Protein AF-Q3KZ58-F1 (afdb_monomer_lite)

Organism: Schistosoma japonicum (NCBI:txid6182)

InterPro domains:
  IPR011709 DEAD-box helicase, OB fold [PF07717] (1-100)

Secondary structure (DSSP, 8-state):
-GGGTTTSEEEE-TTSSSEEETTT--EEEEPTTSHHHHH-SS--SEEE--EEEEEE---TT-SS--S---TT-TTSSEEEEEES-EE--HHHHHHH-HHHHHHHHHHHHHHHHHHT--

Structure (mmCIF, N/CA/C/O backbone):
data_AF-Q3KZ58-F1
#
_entry.id   AF-Q3KZ58-F1
#
loop_
_atom_site.group_PDB
_atom_site.id
_atom_site.type_symbol
_atom_site.label_atom_id
_atom_site.label_alt_id
_atom_site.label_comp_id
_atom_site.label_asym_id
_atom_site.label_entity_id
_atom_site.label_seq_id
_atom_site.pdbx_PDB_ins_code
_atom_site.Cartn_x
_atom_site.Cartn_y
_atom_site.Cartn_z
_atom_site.occupancy
_atom_site.B_iso_or_equiv
_atom_site.auth_seq_id
_atom_site.auth_comp_id
_atom_site.auth_asym_id
_atom_site.auth_atom_id
_atom_site.pdbx_PDB_model_num
ATOM 1 N N . LEU A 1 1 ? 6.955 -19.909 7.947 1.00 53.25 1 LEU A N 1
ATOM 2 C CA . LEU A 1 1 ? 7.107 -18.870 6.897 1.00 53.25 1 LEU A CA 1
ATOM 3 C C . LEU A 1 1 ? 6.949 -17.446 7.443 1.00 53.25 1 LEU A C 1
ATOM 5 O O . LEU A 1 1 ? 7.701 -16.575 7.040 1.00 53.25 1 LEU A O 1
ATOM 9 N N . VAL A 1 2 ? 6.055 -17.207 8.407 1.00 53.69 2 VAL A N 1
ATOM 10 C CA . VAL A 1 2 ? 5.634 -15.852 8.811 1.00 53.69 2 VAL A CA 1
ATOM 11 C C . VAL A 1 2 ? 6.671 -15.036 9.623 1.00 53.69 2 VAL A C 1
ATOM 13 O O . VAL A 1 2 ? 6.775 -13.826 9.449 1.00 53.69 2 VAL A O 1
ATOM 16 N N . ARG A 1 3 ? 7.538 -15.677 10.421 1.00 57.16 3 ARG A N 1
ATOM 17 C CA . ARG A 1 3 ? 8.531 -14.983 11.279 1.00 57.16 3 ARG A CA 1
ATOM 18 C C . ARG A 1 3 ? 9.648 -14.211 10.553 1.00 57.16 3 ARG A C 1
ATOM 20 O O . ARG A 1 3 ? 10.424 -13.542 11.218 1.00 57.16 3 ARG A O 1
ATOM 27 N N . GLY A 1 4 ? 9.775 -14.339 9.230 1.00 68.00 4 GLY A N 1
ATOM 28 C CA . GLY A 1 4 ? 10.817 -13.659 8.443 1.00 68.00 4 GLY A CA 1
ATOM 29 C C . GLY A 1 4 ? 10.313 -12.501 7.583 1.00 68.00 4 GLY A C 1
ATOM 30 O O . GLY A 1 4 ? 11.121 -11.733 7.086 1.00 68.00 4 GLY A O 1
ATOM 31 N N . PHE A 1 5 ? 8.997 -12.366 7.405 1.00 74.06 5 PHE A N 1
ATOM 32 C CA . PHE A 1 5 ? 8.409 -11.368 6.506 1.00 74.06 5 PHE A CA 1
ATOM 33 C C . PHE A 1 5 ? 7.644 -10.279 7.247 1.00 74.06 5 PHE A C 1
ATOM 35 O O . PHE A 1 5 ? 7.153 -9.362 6.605 1.00 74.06 5 PHE A O 1
ATOM 42 N N . PHE A 1 6 ? 7.572 -10.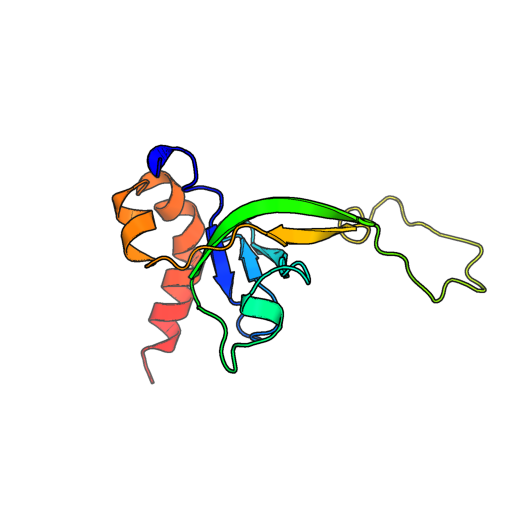327 8.582 1.00 77.12 6 PHE A N 1
ATOM 43 C CA . PHE A 1 6 ? 6.803 -9.352 9.354 1.00 77.12 6 PHE A CA 1
ATOM 44 C C . PHE A 1 6 ? 7.224 -7.915 9.056 1.00 77.12 6 PHE A C 1
ATOM 46 O O . PHE A 1 6 ? 6.372 -7.062 9.133 1.00 77.12 6 PHE A O 1
ATOM 53 N N . HIS A 1 7 ? 8.469 -7.627 8.665 1.00 81.69 7 HIS A N 1
ATOM 54 C CA . HIS A 1 7 ? 8.919 -6.275 8.304 1.00 81.69 7 HIS A CA 1
ATOM 55 C C . HIS A 1 7 ? 8.482 -5.805 6.901 1.00 81.69 7 HIS A C 1
ATOM 57 O O . HIS A 1 7 ? 8.645 -4.635 6.566 1.00 81.69 7 HIS A O 1
ATOM 63 N N . GLN A 1 8 ? 7.960 -6.704 6.063 1.00 89.62 8 GLN A N 1
ATOM 64 C CA . GLN A 1 8 ? 7.540 -6.445 4.680 1.00 89.62 8 GLN A CA 1
ATOM 65 C C . GLN A 1 8 ? 6.026 -6.244 4.605 1.00 89.62 8 GLN A C 1
ATOM 67 O O . GLN A 1 8 ? 5.334 -6.853 3.789 1.00 89.62 8 GLN A O 1
ATOM 72 N N . ALA A 1 9 ? 5.505 -5.410 5.500 1.00 90.12 9 ALA A N 1
ATOM 73 C CA . ALA A 1 9 ? 4.095 -5.068 5.539 1.00 90.12 9 ALA A CA 1
ATOM 74 C C . ALA A 1 9 ? 3.878 -3.613 5.121 1.00 90.12 9 ALA A C 1
ATOM 76 O O . ALA A 1 9 ? 4.680 -2.716 5.412 1.00 90.12 9 ALA A O 1
ATOM 77 N N . ALA A 1 10 ? 2.767 -3.387 4.434 1.00 90.81 10 ALA A N 1
ATOM 78 C CA . ALA A 1 10 ? 2.361 -2.079 3.964 1.00 90.81 10 ALA A CA 1
ATOM 79 C C . ALA A 1 10 ? 0.876 -1.845 4.240 1.00 90.81 10 ALA A C 1
ATOM 81 O O . ALA A 1 10 ? 0.064 -2.774 4.218 1.00 90.81 10 ALA A O 1
ATOM 82 N N . ARG A 1 11 ? 0.533 -0.582 4.482 1.00 89.88 11 ARG A N 1
ATOM 83 C CA . ARG A 1 11 ? -0.836 -0.104 4.636 1.00 89.88 11 ARG A CA 1
ATOM 84 C C . ARG A 1 11 ? -1.269 0.692 3.415 1.00 89.88 11 ARG A C 1
ATOM 86 O O . ARG A 1 11 ? -0.448 1.310 2.741 1.00 89.88 11 ARG A O 1
ATOM 93 N N . LEU A 1 12 ? -2.560 0.695 3.133 1.00 89.62 12 LEU A N 1
ATOM 94 C CA . LEU A 1 12 ? -3.144 1.542 2.107 1.00 89.62 12 LEU A CA 1
ATOM 95 C C . LEU A 1 12 ? -3.088 3.004 2.564 1.00 89.62 12 LEU A C 1
ATOM 97 O O . LEU A 1 12 ? -3.529 3.326 3.668 1.00 89.62 12 LEU A O 1
ATOM 101 N N . ALA A 1 13 ? -2.566 3.890 1.716 1.00 87.25 13 ALA A N 1
ATOM 102 C CA . ALA A 1 13 ? -2.590 5.320 1.991 1.00 87.25 13 ALA A CA 1
ATOM 103 C C . ALA A 1 13 ? -4.035 5.834 2.085 1.00 87.25 13 ALA A C 1
ATOM 105 O O . ALA A 1 13 ? -4.938 5.305 1.439 1.00 87.25 13 ALA A O 1
ATOM 106 N N . SER A 1 14 ? -4.252 6.927 2.821 1.00 80.88 14 SER A N 1
ATOM 107 C CA . SER A 1 14 ? -5.580 7.550 2.970 1.00 80.88 14 SER A CA 1
ATOM 108 C C . SER A 1 14 ? -6.225 7.933 1.625 1.00 80.88 14 SER A C 1
ATOM 110 O O . SER A 1 14 ? -7.445 7.906 1.484 1.00 80.88 14 SER A O 1
ATOM 112 N N . SER A 1 15 ? -5.406 8.228 0.607 1.00 82.56 15 SER A N 1
ATOM 113 C CA . SER A 1 15 ? -5.864 8.509 -0.760 1.00 82.56 15 SER A CA 1
ATOM 114 C C . SER A 1 15 ? -6.396 7.281 -1.506 1.00 82.56 15 SER A C 1
ATOM 116 O O . SER A 1 15 ? -7.124 7.439 -2.480 1.00 82.56 15 SER A O 1
ATOM 118 N N . GLY A 1 16 ? -6.027 6.068 -1.084 1.00 82.06 16 GLY A N 1
ATOM 119 C CA . GLY A 1 16 ? -6.391 4.816 -1.747 1.00 82.06 16 GLY A CA 1
ATOM 120 C C . GLY A 1 16 ? -5.595 4.490 -3.018 1.00 82.06 16 GLY A C 1
ATOM 121 O O . GLY A 1 16 ? -5.849 3.450 -3.615 1.00 82.06 16 GLY A O 1
ATOM 122 N N . SER A 1 17 ? -4.636 5.330 -3.428 1.00 84.44 17 SER A N 1
ATOM 123 C CA . SER A 1 17 ? -3.933 5.187 -4.720 1.00 84.44 17 SER A CA 1
ATOM 124 C C . SER A 1 17 ? -2.565 4.509 -4.646 1.00 84.44 17 SER A C 1
ATOM 126 O O . SER A 1 17 ? -2.004 4.134 -5.675 1.00 84.44 17 SER A O 1
ATOM 128 N N . HIS A 1 18 ? -1.986 4.368 -3.455 1.00 87.81 18 HIS A N 1
ATOM 129 C CA . HIS A 1 18 ? -0.696 3.711 -3.244 1.00 87.81 18 HIS A CA 1
ATOM 130 C C . HIS A 1 18 ? -0.624 3.109 -1.841 1.00 87.81 18 HIS A C 1
ATOM 132 O O . HIS A 1 18 ? -1.468 3.385 -0.986 1.00 87.81 18 HIS A O 1
ATOM 138 N N . TYR A 1 19 ? 0.398 2.293 -1.608 1.00 90.62 19 TYR A N 1
ATOM 139 C CA . TYR A 1 19 ? 0.685 1.732 -0.295 1.00 90.62 19 TYR A CA 1
ATOM 140 C C . TYR A 1 19 ? 1.855 2.461 0.354 1.00 90.62 19 TYR A C 1
ATOM 142 O O . TYR A 1 19 ? 2.720 3.005 -0.329 1.00 90.62 19 TYR A O 1
ATOM 150 N N . LEU A 1 20 ? 1.880 2.447 1.678 1.00 89.50 20 LEU A N 1
ATOM 151 C CA . LEU A 1 20 ? 2.958 2.965 2.501 1.00 89.50 20 LEU A CA 1
ATOM 152 C C . LEU A 1 20 ? 3.494 1.823 3.350 1.00 89.50 20 LEU A C 1
ATOM 154 O O . LEU A 1 20 ? 2.717 1.067 3.934 1.00 89.50 20 LEU A O 1
ATOM 158 N N . THR A 1 21 ? 4.812 1.672 3.431 1.00 89.50 21 THR A N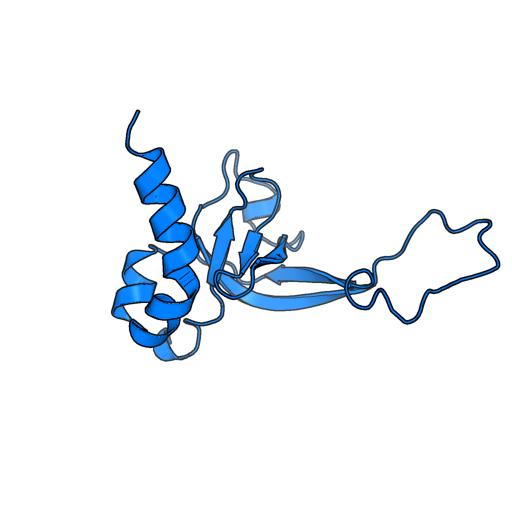 1
ATOM 159 C CA . THR A 1 21 ? 5.394 0.752 4.415 1.00 89.50 21 THR A CA 1
ATOM 160 C C . THR A 1 21 ? 4.945 1.163 5.809 1.00 89.50 21 THR A C 1
ATOM 162 O O . THR A 1 21 ? 5.070 2.337 6.152 1.00 89.50 21 THR A O 1
ATOM 165 N N . ILE A 1 22 ? 4.524 0.204 6.635 1.00 85.25 22 ILE A N 1
ATOM 166 C CA . ILE A 1 22 ? 4.104 0.495 8.018 1.00 85.25 22 ILE A CA 1
ATOM 167 C C . ILE A 1 22 ? 5.250 1.131 8.821 1.00 85.25 22 ILE A C 1
ATOM 169 O O . ILE A 1 22 ? 5.033 1.900 9.749 1.00 85.25 22 ILE A O 1
ATOM 173 N N . ARG A 1 23 ? 6.500 0.831 8.451 1.00 78.38 23 ARG A N 1
ATOM 174 C CA . ARG A 1 23 ? 7.683 1.444 9.047 1.00 78.38 23 ARG A CA 1
ATOM 175 C C . ARG A 1 23 ? 8.328 2.436 8.084 1.00 78.38 23 ARG A C 1
ATOM 177 O O . ARG A 1 23 ? 8.929 2.034 7.091 1.00 78.38 23 ARG A O 1
ATOM 184 N N . GLY A 1 24 ? 8.263 3.720 8.426 1.00 79.06 24 GLY A N 1
ATOM 185 C CA . GLY A 1 24 ? 8.949 4.797 7.706 1.00 79.06 24 GLY A CA 1
ATOM 186 C C . GLY A 1 24 ? 8.179 5.396 6.530 1.00 79.06 24 GLY A C 1
ATOM 187 O O . GLY A 1 24 ? 8.774 6.168 5.791 1.00 79.06 24 GLY A O 1
ATOM 188 N N . ASP A 1 25 ? 6.896 5.050 6.358 1.00 81.62 25 ASP A N 1
ATOM 189 C CA . ASP A 1 25 ? 5.984 5.692 5.396 1.00 81.62 25 ASP A CA 1
ATOM 190 C C . ASP A 1 25 ? 6.537 5.789 3.956 1.00 81.62 25 ASP A C 1
ATOM 192 O O . ASP A 1 25 ? 6.263 6.733 3.216 1.00 81.62 25 ASP A O 1
ATOM 196 N N . HIS A 1 26 ? 7.325 4.802 3.525 1.00 85.94 26 HIS A N 1
ATOM 197 C CA . HIS A 1 26 ? 7.865 4.769 2.172 1.00 85.94 26 HIS A CA 1
ATOM 198 C C . HIS A 1 26 ? 6.751 4.452 1.179 1.00 85.94 26 HIS A C 1
ATOM 200 O O . HIS A 1 26 ? 6.044 3.452 1.328 1.00 85.94 26 HIS A O 1
ATOM 206 N N . GLN A 1 27 ? 6.627 5.278 0.143 1.00 87.62 27 GLN A N 1
ATOM 207 C CA . GLN A 1 27 ? 5.632 5.111 -0.907 1.00 87.62 27 GLN A CA 1
ATOM 208 C C . GLN A 1 27 ? 5.954 3.915 -1.811 1.00 87.62 27 GLN A C 1
ATOM 210 O O . GLN A 1 27 ? 7.038 3.809 -2.385 1.00 87.62 27 GLN A O 1
ATOM 215 N N . LEU A 1 28 ? 4.969 3.033 -1.974 1.00 90.06 28 LEU A N 1
ATOM 216 C CA . LEU A 1 28 ? 5.046 1.808 -2.761 1.00 90.06 28 LEU A CA 1
ATOM 217 C C . LEU A 1 28 ? 3.908 1.764 -3.784 1.00 90.06 28 LEU A C 1
ATOM 219 O O . LEU A 1 28 ? 2.728 1.909 -3.450 1.00 90.06 28 LEU A O 1
ATOM 223 N N . ARG A 1 29 ? 4.257 1.507 -5.046 1.00 88.88 29 ARG A N 1
ATOM 224 C CA . ARG A 1 29 ? 3.284 1.248 -6.116 1.00 88.88 29 ARG A CA 1
ATOM 225 C C . ARG A 1 29 ? 3.036 -0.245 -6.275 1.00 88.88 29 ARG A C 1
ATOM 227 O O . ARG A 1 29 ? 3.949 -1.055 -6.145 1.00 88.88 29 ARG A O 1
ATOM 234 N N . LEU A 1 30 ? 1.813 -0.619 -6.629 1.00 88.88 30 LEU A N 1
ATOM 235 C CA . LEU A 1 30 ? 1.553 -1.985 -7.072 1.00 88.88 30 LEU A CA 1
ATOM 236 C C . LEU A 1 30 ? 2.180 -2.206 -8.448 1.00 88.88 30 LEU A C 1
ATOM 238 O O . LEU A 1 30 ? 2.002 -1.398 -9.359 1.00 88.88 30 LEU A O 1
ATOM 242 N N . HIS A 1 31 ? 2.911 -3.307 -8.597 1.00 86.81 31 HIS A N 1
ATOM 243 C CA . HIS A 1 31 ? 3.373 -3.742 -9.906 1.00 86.81 31 HIS A CA 1
ATOM 244 C C . HIS A 1 31 ? 2.166 -4.120 -10.798 1.00 86.81 31 HIS A C 1
ATOM 246 O O . HIS A 1 31 ? 1.227 -4.736 -10.287 1.00 86.81 31 HIS A O 1
ATOM 252 N N . PRO A 1 32 ? 2.177 -3.832 -12.117 1.00 83.31 32 PRO A N 1
ATOM 253 C CA . PRO A 1 32 ? 1.053 -4.130 -13.018 1.00 83.31 32 PRO A CA 1
ATOM 254 C C . PRO A 1 32 ? 0.616 -5.603 -13.037 1.00 83.31 32 PRO A C 1
ATOM 256 O O . PRO A 1 32 ? -0.559 -5.903 -13.208 1.00 83.31 32 PRO A O 1
ATOM 259 N N . ASN A 1 33 ? 1.554 -6.528 -12.802 1.00 83.06 33 ASN A N 1
ATOM 260 C CA . ASN A 1 33 ? 1.266 -7.971 -12.729 1.00 83.06 33 ASN A CA 1
ATOM 261 C C . ASN A 1 33 ? 0.524 -8.400 -11.450 1.00 83.06 33 ASN A C 1
ATOM 263 O O . ASN A 1 33 ? 0.168 -9.569 -11.311 1.00 83.06 33 ASN A O 1
ATOM 267 N N . CYS A 1 34 ? 0.330 -7.510 -10.478 1.00 80.50 34 CYS A N 1
ATOM 268 C CA . CYS A 1 34 ? -0.414 -7.844 -9.272 1.00 80.50 34 CYS A CA 1
ATOM 269 C C . CYS A 1 34 ? -1.909 -7.958 -9.592 1.00 80.50 34 CYS A C 1
ATOM 271 O O . CYS A 1 34 ? -2.500 -7.027 -10.125 1.00 80.50 34 CYS A O 1
ATOM 273 N N . ILE A 1 35 ? -2.552 -9.052 -9.172 1.00 75.31 35 ILE A N 1
ATOM 274 C CA . ILE A 1 35 ? -4.005 -9.285 -9.335 1.00 75.31 35 ILE A CA 1
ATOM 275 C C . ILE A 1 35 ? -4.853 -8.113 -8.803 1.00 75.31 35 ILE A C 1
ATOM 277 O O . ILE A 1 35 ? -5.885 -7.770 -9.379 1.00 75.31 35 ILE A O 1
ATOM 281 N N . LEU A 1 36 ? -4.380 -7.440 -7.749 1.00 75.81 36 LEU A N 1
ATOM 282 C CA . LEU A 1 36 ? -5.039 -6.265 -7.170 1.00 75.81 36 LEU A CA 1
ATOM 283 C C . LEU A 1 36 ? -5.087 -5.046 -8.109 1.00 75.81 36 LEU A C 1
ATOM 285 O O . LEU A 1 36 ? -5.944 -4.183 -7.918 1.00 75.81 36 LEU A O 1
ATOM 289 N N . TYR A 1 37 ? -4.197 -4.973 -9.107 1.00 71.75 37 TYR A N 1
ATOM 290 C CA . TYR A 1 37 ? -4.098 -3.852 -10.045 1.00 71.75 37 TYR A CA 1
ATOM 291 C C . TYR A 1 37 ? -5.311 -3.770 -10.983 1.00 71.75 37 TYR A C 1
ATOM 293 O O . TYR A 1 37 ? -5.767 -2.677 -11.297 1.00 71.75 37 TYR A O 1
ATOM 301 N N . SER A 1 38 ? -5.860 -4.915 -11.404 1.00 69.44 38 SER A N 1
ATOM 302 C CA . SER A 1 38 ? -6.885 -4.965 -12.456 1.00 69.44 38 SER A CA 1
ATOM 303 C C . SER A 1 38 ? -8.320 -5.160 -11.955 1.00 69.44 38 SER A C 1
ATOM 305 O O . SER A 1 38 ? -9.240 -4.817 -12.690 1.00 69.44 38 SER A O 1
ATOM 307 N N . SER A 1 39 ? -8.545 -5.746 -10.772 1.00 63.91 39 SER A N 1
ATOM 308 C CA . SER A 1 39 ? -9.857 -6.347 -10.443 1.00 63.91 39 SER A CA 1
ATOM 309 C C . SER A 1 39 ? -10.542 -5.863 -9.159 1.00 63.91 39 SER A C 1
ATOM 311 O O . SER A 1 39 ? -11.619 -6.357 -8.839 1.00 63.91 39 SER A O 1
ATOM 313 N N . THR A 1 40 ? -9.998 -4.890 -8.421 1.00 64.69 40 THR A N 1
ATOM 314 C CA . THR A 1 40 ? -10.561 -4.511 -7.106 1.00 64.69 40 THR A CA 1
ATOM 315 C C . THR A 1 40 ? -11.044 -3.061 -7.060 1.00 64.69 40 THR A C 1
ATOM 317 O O . THR A 1 40 ? -10.231 -2.144 -7.061 1.00 64.69 40 THR A O 1
ATOM 320 N N . THR A 1 41 ? -12.363 -2.851 -6.925 1.00 66.94 41 THR A N 1
ATOM 321 C CA . THR A 1 41 ? -12.995 -1.536 -6.650 1.00 66.94 41 THR A CA 1
ATOM 322 C C . THR A 1 41 ? -12.495 -0.900 -5.347 1.00 66.94 41 THR A C 1
ATOM 324 O O . THR A 1 41 ? -12.540 0.317 -5.196 1.00 66.94 41 THR A O 1
ATOM 327 N N . ARG A 1 42 ? -12.002 -1.708 -4.398 1.00 80.81 42 ARG A N 1
ATOM 328 C CA . ARG A 1 42 ? -11.386 -1.236 -3.156 1.00 80.81 42 ARG A CA 1
ATOM 329 C C . ARG A 1 42 ? -10.183 -2.095 -2.801 1.00 80.81 42 ARG A C 1
ATOM 331 O O . ARG A 1 42 ? -10.297 -3.314 -2.707 1.00 80.81 42 ARG A O 1
ATOM 338 N N . TRP A 1 43 ? -9.039 -1.455 -2.606 1.00 87.94 43 TRP A N 1
ATOM 339 C CA . TRP A 1 43 ? -7.815 -2.136 -2.206 1.00 87.94 43 TRP A CA 1
ATOM 340 C C . TRP A 1 43 ? -7.841 -2.522 -0.717 1.00 87.94 43 TRP A C 1
ATOM 342 O O . TRP A 1 43 ? -8.405 -1.779 0.094 1.00 87.94 43 TRP A O 1
ATOM 352 N N . PRO A 1 44 ? -7.261 -3.678 -0.343 1.00 89.25 44 PRO A N 1
ATOM 353 C CA . PRO A 1 44 ? -7.112 -4.074 1.055 1.00 89.25 44 PRO A CA 1
ATOM 354 C C . PRO A 1 44 ? -6.308 -3.046 1.858 1.00 89.25 44 PRO A C 1
ATOM 356 O O . PRO A 1 44 ? -5.365 -2.448 1.347 1.00 89.25 44 PRO A O 1
ATOM 359 N N . THR A 1 45 ? -6.664 -2.851 3.128 1.00 88.75 45 THR A N 1
ATOM 360 C CA . THR A 1 45 ? -6.021 -1.848 3.991 1.00 88.75 45 THR A CA 1
ATOM 361 C C . THR A 1 45 ? -4.628 -2.251 4.447 1.00 88.75 45 THR A C 1
ATOM 363 O O . THR A 1 45 ? -3.773 -1.381 4.543 1.00 88.75 45 THR A O 1
ATOM 366 N N . TYR A 1 46 ? -4.388 -3.538 4.704 1.00 88.75 46 TYR A N 1
ATOM 367 C CA . TYR A 1 46 ? -3.091 -4.064 5.126 1.00 88.75 46 TYR A CA 1
ATOM 368 C C . TYR A 1 46 ? -2.695 -5.250 4.261 1.00 88.75 46 TYR A C 1
ATOM 370 O O . TYR A 1 46 ? -3.490 -6.157 3.995 1.00 88.75 46 TYR A O 1
ATOM 378 N N . ILE A 1 47 ? -1.443 -5.232 3.823 1.00 91.00 47 ILE A N 1
ATOM 379 C CA . ILE A 1 47 ? -0.877 -6.254 2.958 1.00 91.00 47 ILE A CA 1
ATOM 380 C C . ILE A 1 47 ? 0.541 -6.612 3.390 1.00 91.00 47 ILE A C 1
ATOM 382 O O . ILE A 1 47 ? 1.274 -5.800 3.954 1.00 91.00 47 ILE A O 1
ATOM 386 N N . LEU A 1 48 ? 0.936 -7.829 3.052 1.00 91.44 48 LEU A N 1
ATOM 387 C CA . LEU A 1 48 ? 2.312 -8.286 3.026 1.00 91.44 48 LEU A CA 1
ATOM 388 C C . LEU A 1 48 ? 2.794 -8.285 1.575 1.00 91.44 48 LEU A C 1
ATOM 390 O O . LEU A 1 48 ? 2.042 -8.685 0.685 1.00 91.44 48 LEU A O 1
ATOM 394 N N . PHE A 1 49 ? 4.035 -7.884 1.338 1.00 91.00 49 PHE A N 1
ATOM 395 C CA . PHE A 1 49 ? 4.695 -8.030 0.043 1.00 91.00 49 PHE A CA 1
ATOM 396 C C . PHE A 1 49 ? 5.967 -8.864 0.194 1.00 91.00 49 PHE A C 1
ATOM 398 O O . PHE A 1 49 ? 6.505 -8.991 1.292 1.00 91.00 49 PHE A O 1
ATOM 405 N N . THR A 1 50 ? 6.446 -9.451 -0.903 1.00 89.81 50 THR A N 1
ATOM 406 C CA . THR A 1 50 ? 7.666 -10.278 -0.879 1.00 89.81 50 THR A CA 1
ATOM 407 C C . THR A 1 50 ? 8.764 -9.756 -1.790 1.00 89.81 50 THR A C 1
ATOM 409 O O . THR A 1 50 ? 9.938 -9.984 -1.520 1.00 89.81 50 THR A O 1
ATOM 412 N N . ASN A 1 51 ? 8.398 -9.067 -2.873 1.00 90.44 51 ASN A N 1
ATOM 413 C CA . ASN A 1 51 ? 9.356 -8.589 -3.864 1.00 90.44 51 ASN A CA 1
ATOM 414 C C . ASN A 1 51 ? 9.241 -7.075 -4.017 1.00 90.44 51 ASN A C 1
ATOM 416 O O . ASN A 1 51 ? 8.134 -6.536 -4.093 1.00 90.44 51 ASN A O 1
ATOM 420 N N . ILE A 1 52 ? 10.394 -6.423 -4.140 1.00 90.19 52 ILE A N 1
ATOM 421 C CA . ILE A 1 52 ? 10.531 -4.985 -4.348 1.00 90.19 52 ILE A CA 1
ATOM 422 C C . ILE A 1 52 ? 11.305 -4.769 -5.648 1.00 90.19 52 ILE A C 1
ATOM 424 O O . ILE A 1 52 ? 12.359 -5.369 -5.848 1.00 90.19 52 ILE A O 1
ATOM 428 N N . PHE A 1 53 ? 10.805 -3.891 -6.508 1.00 89.50 53 PHE A N 1
ATOM 429 C CA . PHE A 1 53 ? 11.475 -3.460 -7.726 1.00 89.50 53 PHE A CA 1
ATOM 430 C C . PHE A 1 53 ? 11.675 -1.950 -7.677 1.00 89.50 53 PHE A C 1
ATOM 432 O O . PHE A 1 53 ? 10.753 -1.186 -7.387 1.00 89.50 53 PHE A O 1
ATOM 439 N N . LEU A 1 54 ? 12.891 -1.518 -7.982 1.00 85.12 54 LEU A N 1
ATOM 440 C CA . LEU A 1 54 ? 13.230 -0.107 -8.091 1.00 85.12 54 LEU A CA 1
ATOM 441 C C . LEU A 1 54 ? 13.093 0.290 -9.555 1.00 85.12 54 LEU A C 1
ATOM 443 O O . LEU A 1 54 ? 13.794 -0.241 -10.413 1.00 85.12 54 LEU A O 1
ATOM 447 N N . THR A 1 55 ? 12.171 1.203 -9.842 1.00 74.75 55 THR A N 1
ATOM 448 C CA . THR A 1 55 ? 12.045 1.796 -11.174 1.00 74.75 55 THR A CA 1
ATOM 449 C C . THR A 1 55 ? 12.660 3.189 -11.113 1.00 74.75 55 THR A C 1
ATOM 451 O O . THR A 1 55 ? 12.237 3.974 -10.261 1.00 74.75 55 THR A O 1
ATOM 454 N N . PRO A 1 56 ? 13.640 3.537 -11.964 1.00 71.12 56 PRO A N 1
ATOM 455 C CA . PRO A 1 56 ? 14.063 4.927 -12.071 1.00 71.12 56 PRO A CA 1
ATOM 456 C C . PRO A 1 56 ? 12.857 5.767 -12.503 1.00 71.12 56 PRO A C 1
ATOM 458 O O . PRO A 1 56 ? 12.085 5.346 -13.369 1.00 71.12 56 PRO A O 1
ATOM 461 N N . ASN A 1 57 ? 12.660 6.927 -11.879 1.00 61.75 57 ASN A N 1
ATOM 462 C CA . ASN A 1 57 ? 11.683 7.894 -12.365 1.00 61.75 57 ASN A CA 1
ATOM 463 C C . ASN A 1 57 ? 12.184 8.382 -13.731 1.00 61.75 57 ASN A C 1
ATOM 465 O O . ASN A 1 57 ? 13.085 9.211 -13.813 1.00 61.75 57 ASN A O 1
ATOM 469 N N . PHE A 1 58 ? 11.677 7.794 -14.817 1.00 55.62 58 PHE A N 1
ATOM 470 C CA . PHE A 1 58 ? 11.860 8.366 -16.143 1.00 55.62 58 PHE A CA 1
ATOM 471 C C . PHE A 1 58 ? 10.948 9.587 -16.214 1.00 55.62 58 PHE A C 1
ATOM 473 O O . PHE A 1 58 ? 9.759 9.472 -16.508 1.00 55.62 58 PHE A O 1
ATOM 480 N N . ASP A 1 59 ? 11.506 10.745 -15.876 1.00 54.72 59 ASP A N 1
ATOM 481 C CA . ASP A 1 59 ? 10.875 12.040 -16.090 1.00 54.72 59 ASP A CA 1
ATOM 482 C C . ASP A 1 59 ? 10.704 12.253 -17.603 1.00 54.72 59 ASP A C 1
ATOM 484 O O . ASP A 1 59 ? 11.572 12.810 -18.279 1.00 54.72 59 ASP A O 1
ATOM 488 N N . ASP A 1 60 ? 9.584 11.787 -18.159 1.00 49.00 60 ASP A N 1
ATOM 489 C CA . ASP A 1 60 ? 9.265 11.832 -19.594 1.00 49.00 60 ASP A CA 1
ATOM 490 C C . ASP A 1 60 ? 8.851 13.246 -20.069 1.00 49.00 60 ASP A C 1
ATOM 492 O O . ASP A 1 60 ? 7.929 13.439 -20.855 1.00 49.00 60 ASP A O 1
ATOM 496 N N . ASN A 1 61 ? 9.513 14.279 -19.537 1.00 50.72 61 ASN A N 1
ATOM 497 C CA . ASN A 1 61 ? 9.367 15.682 -19.939 1.00 50.72 61 ASN A CA 1
ATOM 498 C C . ASN A 1 61 ? 10.665 16.494 -19.733 1.00 50.72 61 ASN A C 1
ATOM 500 O O . ASN A 1 61 ? 10.635 17.672 -19.384 1.00 50.72 61 ASN A O 1
ATOM 504 N N . SER A 1 62 ? 11.833 15.886 -19.973 1.00 52.03 62 SER A N 1
ATOM 505 C CA . SER A 1 62 ? 13.135 16.582 -19.961 1.00 52.03 62 SER A CA 1
ATOM 506 C C . SER A 1 62 ? 13.626 16.988 -21.360 1.00 52.03 62 SER A C 1
ATOM 508 O O . SER A 1 62 ? 14.819 16.962 -21.660 1.00 52.03 62 SER A O 1
ATOM 510 N N . GLN A 1 63 ? 12.727 17.413 -22.251 1.00 50.44 63 GLN A N 1
ATOM 511 C CA . GLN A 1 63 ? 13.159 18.213 -23.400 1.00 50.44 63 GLN A CA 1
ATOM 512 C C . GLN A 1 63 ? 13.217 19.679 -22.959 1.00 50.44 63 GLN A C 1
ATOM 514 O O . GLN A 1 63 ? 12.251 20.418 -23.124 1.00 50.44 63 GLN A O 1
ATOM 519 N N . ASN A 1 64 ? 14.370 20.060 -22.387 1.00 51.03 64 ASN A N 1
ATOM 520 C CA . ASN A 1 64 ? 14.832 21.415 -22.021 1.00 51.03 64 ASN A CA 1
ATOM 521 C C . ASN A 1 64 ? 14.936 21.737 -20.515 1.00 51.03 64 ASN A C 1
ATOM 523 O O . ASN A 1 64 ? 14.404 22.741 -20.043 1.00 51.03 64 ASN A O 1
ATOM 527 N N . LYS A 1 65 ? 15.743 20.979 -19.761 1.00 50.72 65 LYS A N 1
ATOM 528 C CA . LYS A 1 65 ? 16.402 21.512 -18.552 1.00 50.72 65 LYS A CA 1
ATOM 529 C C . LYS A 1 65 ? 17.891 21.167 -18.535 1.00 50.72 65 LYS A C 1
ATOM 531 O O . LYS A 1 65 ? 18.352 20.247 -17.869 1.00 50.72 65 LYS A O 1
ATOM 536 N N . ILE A 1 66 ? 18.667 21.949 -19.280 1.00 51.66 66 ILE A N 1
ATOM 537 C CA . ILE A 1 66 ? 20.112 22.047 -19.067 1.00 51.66 66 ILE A CA 1
ATOM 538 C C . ILE A 1 66 ? 20.302 22.803 -17.744 1.00 51.66 66 ILE A C 1
ATOM 540 O O . ILE A 1 66 ? 20.100 24.013 -17.682 1.00 51.66 66 ILE A O 1
ATOM 544 N N . GLY A 1 67 ? 20.655 22.082 -16.678 1.00 50.28 67 GLY A N 1
ATOM 545 C CA . GLY A 1 67 ? 21.140 22.664 -15.425 1.00 50.28 67 GLY A CA 1
ATOM 546 C C . GLY A 1 67 ? 20.318 22.326 -14.176 1.00 50.28 67 GLY A C 1
ATOM 547 O O . GLY A 1 67 ? 19.143 22.668 -14.076 1.00 50.28 67 GLY A O 1
ATOM 548 N N . LYS A 1 68 ? 21.033 21.775 -13.182 1.00 45.94 68 LYS A N 1
ATOM 549 C CA . LYS A 1 68 ? 20.658 21.528 -11.772 1.00 45.94 68 LYS A CA 1
ATOM 550 C C . LYS A 1 68 ? 19.901 20.226 -11.474 1.00 45.94 68 LYS A C 1
ATOM 552 O O . LYS A 1 68 ? 18.736 20.252 -11.096 1.00 45.94 68 LYS A O 1
ATOM 557 N N . LEU A 1 69 ? 20.630 19.106 -11.475 1.00 53.34 69 LEU A N 1
ATOM 558 C CA . LEU A 1 69 ? 20.374 18.050 -10.490 1.00 53.34 69 LEU A CA 1
ATOM 559 C C . LEU A 1 69 ? 20.926 18.562 -9.150 1.00 53.34 69 LEU A C 1
ATOM 561 O O . LEU A 1 69 ? 22.141 18.647 -8.961 1.00 53.34 69 LEU A O 1
ATOM 565 N N . ASN A 1 70 ? 20.045 19.020 -8.265 1.00 47.25 70 ASN A N 1
ATOM 566 C CA . ASN A 1 70 ? 20.432 19.477 -6.936 1.00 47.25 70 ASN A CA 1
ATOM 567 C C . ASN A 1 70 ? 20.799 18.236 -6.104 1.00 47.25 70 ASN A C 1
ATOM 569 O O . ASN A 1 70 ? 19.949 17.402 -5.816 1.00 47.25 70 ASN A O 1
ATOM 573 N N . ILE A 1 71 ? 22.077 18.093 -5.742 1.00 57.28 71 ILE A N 1
ATOM 574 C CA . ILE A 1 71 ? 22.655 16.920 -5.046 1.00 57.28 71 ILE A CA 1
ATOM 575 C C . ILE A 1 71 ? 22.029 16.686 -3.647 1.00 57.28 71 ILE A C 1
ATOM 577 O O . ILE A 1 71 ? 22.275 15.662 -3.004 1.00 57.28 71 ILE A O 1
AT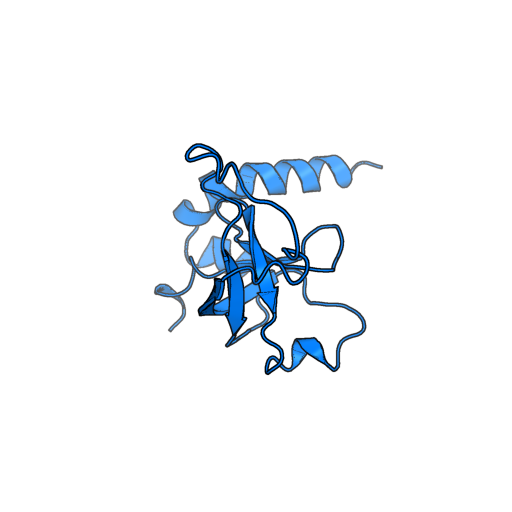OM 581 N N . ASN A 1 72 ? 21.186 17.615 -3.192 1.00 51.88 72 ASN A N 1
ATOM 582 C CA . ASN A 1 72 ? 20.538 17.600 -1.886 1.00 51.88 72 ASN A CA 1
ATOM 583 C C . ASN A 1 72 ? 19.132 16.967 -1.884 1.00 51.88 72 ASN A C 1
ATOM 585 O O . ASN A 1 72 ? 18.653 16.612 -0.811 1.00 51.88 72 ASN A O 1
ATOM 589 N N . ASP A 1 73 ? 18.513 16.728 -3.044 1.00 53.81 73 ASP A N 1
ATOM 590 C CA . ASP A 1 73 ? 17.169 16.134 -3.144 1.00 53.81 73 ASP A CA 1
ATOM 591 C C . ASP A 1 73 ? 17.258 14.619 -3.411 1.00 53.81 73 ASP A C 1
ATOM 593 O O . ASP A 1 73 ? 16.884 14.103 -4.461 1.00 53.81 73 ASP A O 1
ATOM 597 N N . LYS A 1 74 ? 17.822 13.869 -2.456 1.00 51.03 74 LYS A N 1
ATOM 598 C CA . LYS A 1 74 ? 18.108 12.423 -2.601 1.00 51.03 74 LYS A CA 1
ATOM 599 C C . LYS A 1 74 ? 16.887 11.493 -2.530 1.00 51.03 74 LYS A C 1
ATOM 601 O O . LYS A 1 74 ? 17.062 10.283 -2.640 1.00 51.03 74 LYS A O 1
ATOM 606 N N . ASN A 1 75 ? 15.676 12.023 -2.356 1.00 52.62 75 ASN A N 1
ATOM 607 C CA . ASN A 1 75 ? 14.458 11.218 -2.198 1.00 52.62 75 ASN A CA 1
ATOM 608 C C . ASN A 1 75 ? 13.585 11.120 -3.464 1.00 52.62 75 ASN A C 1
ATOM 610 O O . ASN A 1 75 ? 12.572 10.429 -3.416 1.00 52.62 75 ASN A O 1
ATOM 614 N N . ASP A 1 76 ? 13.958 11.751 -4.586 1.00 53.41 76 ASP A N 1
ATOM 615 C CA . ASP A 1 76 ? 13.037 11.943 -5.726 1.00 53.41 76 ASP A CA 1
ATOM 616 C C . ASP A 1 76 ? 13.382 11.159 -7.014 1.00 53.41 76 ASP A C 1
ATOM 618 O O . ASP A 1 76 ? 12.871 11.459 -8.087 1.00 53.41 76 ASP A O 1
ATOM 622 N N . LEU A 1 77 ? 14.258 10.142 -6.966 1.00 59.03 77 LEU A N 1
ATOM 623 C CA . LEU A 1 77 ? 14.788 9.535 -8.208 1.00 59.03 77 LEU A CA 1
ATOM 624 C C . LEU A 1 77 ? 14.313 8.104 -8.530 1.00 59.03 77 LEU A C 1
ATOM 626 O O . LEU A 1 77 ? 14.529 7.629 -9.646 1.00 59.03 77 LEU A O 1
ATOM 630 N N . SER A 1 78 ? 13.635 7.393 -7.626 1.00 63.50 78 SER A N 1
ATOM 631 C CA . SER A 1 78 ? 13.171 6.030 -7.930 1.00 63.50 78 SER A CA 1
ATOM 632 C C . SER A 1 78 ? 11.796 5.711 -7.356 1.00 63.50 78 SER A C 1
ATOM 634 O O . SER A 1 78 ? 11.622 5.615 -6.142 1.00 63.50 78 SER A O 1
ATOM 636 N N . SER A 1 79 ? 10.829 5.464 -8.237 1.00 77.81 79 SER A N 1
ATOM 637 C CA . SER A 1 79 ? 9.551 4.864 -7.875 1.00 77.81 79 SER A CA 1
ATOM 638 C C . SER A 1 79 ? 9.740 3.392 -7.510 1.00 77.81 79 SER A C 1
ATOM 640 O O . SER A 1 79 ? 10.062 2.557 -8.359 1.00 77.81 79 SER A O 1
ATOM 642 N N . THR A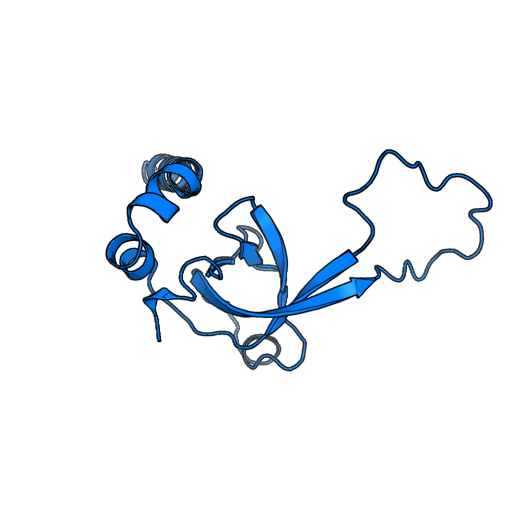 1 80 ? 9.464 3.051 -6.258 1.00 88.56 80 THR A N 1
ATOM 643 C CA . THR A 1 80 ? 9.476 1.663 -5.788 1.00 88.56 80 THR A CA 1
ATOM 644 C C . THR A 1 80 ? 8.141 0.988 -6.102 1.00 88.56 80 THR A C 1
ATOM 646 O O . THR A 1 80 ? 7.077 1.519 -5.771 1.00 88.56 80 THR A O 1
ATOM 649 N N . CYS A 1 81 ? 8.167 -0.187 -6.731 1.00 90.00 81 CYS A N 1
ATOM 650 C CA . CYS A 1 81 ? 6.981 -1.020 -6.918 1.00 90.00 81 CYS A CA 1
ATOM 651 C C . CYS A 1 81 ? 7.135 -2.406 -6.283 1.00 90.00 81 CYS A C 1
ATOM 653 O O . CYS A 1 81 ? 8.241 -2.913 -6.118 1.00 90.00 81 CYS A O 1
ATOM 655 N N . ILE A 1 82 ? 6.017 -3.004 -5.875 1.00 91.44 82 ILE A N 1
ATOM 656 C CA . ILE A 1 82 ? 5.987 -4.244 -5.091 1.00 91.44 82 ILE A CA 1
ATOM 657 C C . ILE A 1 82 ? 5.141 -5.331 -5.754 1.00 91.44 82 ILE A C 1
ATOM 659 O O . ILE A 1 82 ? 4.163 -5.044 -6.451 1.00 91.44 82 ILE A O 1
ATOM 663 N N . SER A 1 83 ? 5.511 -6.592 -5.511 1.00 90.56 83 SER A N 1
ATOM 664 C CA . SER A 1 83 ? 4.736 -7.772 -5.915 1.00 90.56 83 SER A CA 1
ATOM 665 C C . SER A 1 83 ? 4.761 -8.887 -4.862 1.00 90.56 83 SER A C 1
ATOM 667 O O . SER A 1 83 ? 5.436 -8.771 -3.836 1.00 90.56 83 SER A O 1
ATOM 669 N N . GLY A 1 84 ? 3.998 -9.957 -5.118 1.00 89.38 84 GLY A N 1
ATOM 670 C CA . GLY A 1 84 ? 3.796 -11.048 -4.159 1.00 89.38 84 GLY A CA 1
ATOM 671 C C . GLY A 1 84 ? 2.901 -10.618 -3.000 1.00 89.38 84 GLY A C 1
ATOM 672 O O . GLY A 1 84 ? 3.275 -10.758 -1.841 1.00 89.38 84 GLY A O 1
ATOM 673 N N . ILE A 1 85 ? 1.756 -10.011 -3.328 1.00 89.56 85 ILE A N 1
ATOM 674 C CA . ILE A 1 85 ? 0.875 -9.392 -2.339 1.00 89.56 85 ILE A CA 1
ATOM 675 C C . ILE A 1 85 ? -0.026 -10.437 -1.683 1.00 89.56 85 ILE A C 1
ATOM 677 O O . ILE A 1 85 ? -0.749 -11.149 -2.378 1.00 89.56 85 ILE A O 1
ATOM 681 N N . SER A 1 86 ? -0.037 -10.453 -0.354 1.00 89.94 86 SER A N 1
ATOM 682 C CA . SER A 1 86 ? -0.960 -11.243 0.462 1.00 89.94 86 SER A CA 1
ATOM 683 C C . SER A 1 86 ? -1.709 -10.327 1.419 1.00 89.94 86 SER A C 1
ATOM 685 O O . SER A 1 86 ? -1.098 -9.502 2.094 1.00 89.94 86 SER A O 1
ATOM 687 N N . VAL A 1 87 ? -3.031 -10.460 1.493 1.00 89.56 87 VAL A N 1
ATOM 688 C CA . VAL A 1 87 ? -3.842 -9.698 2.453 1.00 89.56 87 VAL A CA 1
ATOM 689 C C . VAL A 1 87 ? -3.607 -10.248 3.853 1.00 89.56 87 VAL A C 1
ATOM 691 O O . VAL A 1 87 ? -3.582 -11.464 4.041 1.00 89.56 87 VAL A O 1
ATOM 694 N N . ILE A 1 88 ? -3.435 -9.356 4.825 1.00 88.00 88 ILE A N 1
ATOM 695 C CA . ILE A 1 88 ? -3.213 -9.725 6.223 1.00 88.00 88 ILE A CA 1
ATOM 696 C C . ILE A 1 88 ? -4.133 -8.933 7.144 1.00 88.00 88 ILE A C 1
ATOM 698 O O . ILE A 1 88 ? -4.577 -7.834 6.809 1.00 88.00 88 ILE A O 1
ATOM 702 N N . GLN A 1 89 ? -4.388 -9.486 8.327 1.00 85.12 89 GLN A N 1
ATOM 703 C CA . GLN A 1 89 ? -4.986 -8.733 9.423 1.00 85.12 89 GLN A CA 1
ATOM 704 C C . GLN A 1 89 ? -3.884 -7.989 10.193 1.00 85.12 89 GLN A C 1
ATOM 706 O O . GLN A 1 89 ? -2.808 -8.555 10.402 1.00 85.12 89 GLN A O 1
ATOM 711 N N . PRO A 1 90 ? -4.123 -6.739 10.625 1.00 79.06 90 PRO A N 1
ATOM 712 C CA . PRO A 1 90 ? -3.134 -5.972 11.382 1.00 79.06 90 PRO A CA 1
ATOM 713 C C . PRO A 1 90 ? -2.797 -6.626 12.729 1.00 79.06 90 PRO A C 1
ATOM 715 O O . PRO A 1 90 ? -1.644 -6.582 13.150 1.00 79.06 90 PRO A O 1
ATOM 718 N N . ASP A 1 91 ? -3.757 -7.311 13.357 1.00 80.56 91 ASP A N 1
ATOM 719 C CA . ASP A 1 91 ? -3.561 -7.995 14.643 1.00 80.56 91 ASP A CA 1
ATOM 720 C C . ASP A 1 91 ? -2.459 -9.060 14.574 1.00 80.56 91 ASP A C 1
ATOM 722 O O . ASP A 1 91 ? -1.704 -9.248 15.528 1.00 80.56 91 ASP A O 1
ATOM 726 N N . TRP A 1 92 ? -2.287 -9.698 13.410 1.00 83.75 92 TRP A N 1
ATOM 727 C CA . TRP A 1 92 ? -1.236 -10.696 13.212 1.00 83.75 92 TRP A CA 1
ATOM 728 C C . TRP A 1 92 ? 0.152 -10.078 13.347 1.00 83.75 92 TRP A C 1
ATOM 730 O O . TRP A 1 92 ? 1.053 -10.710 13.883 1.00 83.75 92 TRP A O 1
ATOM 740 N N . LEU A 1 93 ? 0.353 -8.838 12.895 1.00 79.31 93 LEU A N 1
ATOM 741 C CA . LEU A 1 93 ? 1.649 -8.166 13.003 1.00 79.31 93 LEU A CA 1
ATOM 742 C C . LEU A 1 93 ? 2.048 -7.947 14.467 1.00 79.31 93 LEU A C 1
ATOM 744 O O . LEU A 1 93 ? 3.216 -8.138 14.818 1.00 79.31 93 LEU A O 1
ATOM 748 N N . LEU A 1 94 ? 1.073 -7.610 15.315 1.00 76.62 94 LEU A N 1
ATOM 749 C CA . LEU A 1 94 ? 1.262 -7.449 16.757 1.00 76.62 94 LEU A CA 1
ATOM 750 C C . LEU A 1 94 ? 1.524 -8.788 17.449 1.00 76.62 94 LEU A C 1
ATOM 752 O O . LEU A 1 94 ? 2.361 -8.853 18.344 1.00 76.62 94 LEU A O 1
ATOM 756 N N . GLU A 1 95 ? 0.862 -9.859 17.014 1.00 82.06 95 GLU A N 1
ATOM 757 C CA . GLU A 1 95 ? 1.077 -11.207 17.548 1.00 82.06 95 GLU A CA 1
ATOM 758 C C . GLU A 1 95 ? 2.459 -11.766 17.167 1.00 82.06 95 GLU A C 1
ATOM 760 O O . GLU A 1 95 ? 3.163 -12.350 17.989 1.00 82.06 95 GLU A O 1
ATOM 765 N N . LEU A 1 96 ? 2.878 -11.559 15.916 1.00 78.81 96 LEU A N 1
ATOM 766 C CA . LEU A 1 96 ? 4.106 -12.126 15.356 1.00 78.81 96 LEU A CA 1
ATOM 767 C C . LEU A 1 96 ? 5.371 -11.389 15.796 1.00 78.81 96 LEU A C 1
ATOM 769 O O . LEU A 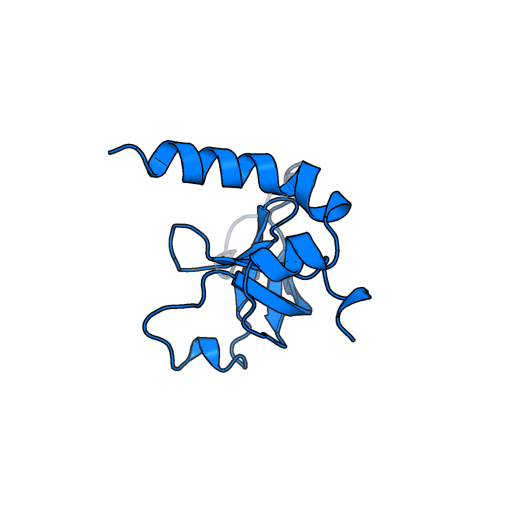1 96 ? 6.428 -12.008 15.934 1.00 78.81 96 LEU A O 1
ATOM 773 N N . ALA A 1 97 ? 5.291 -10.065 15.927 1.00 79.62 97 ALA A N 1
ATOM 774 C CA . ALA A 1 97 ? 6.435 -9.212 16.222 1.00 79.62 97 ALA A CA 1
ATOM 775 C C . ALA A 1 97 ? 6.005 -7.951 17.000 1.00 79.62 97 ALA A C 1
ATOM 777 O O . ALA A 1 97 ? 6.142 -6.836 16.484 1.00 79.62 97 ALA A O 1
ATOM 778 N N . PRO A 1 98 ? 5.549 -8.095 18.260 1.00 76.88 98 PRO A N 1
ATOM 779 C CA . PRO A 1 98 ? 5.004 -6.986 19.046 1.00 76.88 98 PRO A CA 1
ATOM 780 C C . PRO A 1 98 ? 6.002 -5.832 19.175 1.00 76.88 98 PRO A C 1
ATOM 782 O O . PRO A 1 98 ? 5.682 -4.689 18.870 1.00 76.88 98 PRO A O 1
ATOM 785 N N . HIS A 1 99 ? 7.263 -6.124 19.507 1.00 80.25 99 HIS A N 1
ATOM 786 C CA . HIS A 1 99 ? 8.301 -5.095 19.658 1.00 80.25 99 HIS A CA 1
ATOM 787 C C . HIS A 1 99 ? 8.656 -4.358 18.363 1.00 80.25 99 HIS A C 1
ATOM 789 O O . HIS A 1 99 ? 9.140 -3.229 18.420 1.00 80.25 99 HIS A O 1
ATOM 795 N N . TYR A 1 100 ? 8.453 -4.985 17.203 1.00 78.12 100 TYR A N 1
ATOM 796 C CA . TYR A 1 100 ? 8.755 -4.351 15.923 1.00 78.12 100 TYR A CA 1
ATOM 797 C C . TYR A 1 100 ? 7.718 -3.281 15.576 1.00 78.12 100 TYR A C 1
ATOM 799 O O . TYR A 1 100 ? 8.071 -2.223 15.054 1.00 78.12 100 TYR A O 1
ATOM 807 N N . TYR A 1 101 ? 6.454 -3.557 15.898 1.00 74.81 101 TYR A N 1
ATOM 808 C CA . TYR A 1 101 ? 5.324 -2.702 15.559 1.00 74.81 101 TYR A CA 1
ATOM 809 C C . TYR A 1 101 ? 4.915 -1.732 16.666 1.00 74.81 101 TYR A C 1
ATOM 811 O O . TYR A 1 101 ? 4.394 -0.670 16.343 1.00 74.81 101 TYR A O 1
ATOM 819 N N . GLN A 1 102 ? 5.259 -2.011 17.928 1.00 69.75 102 GLN A N 1
ATOM 820 C CA . GLN A 1 102 ? 5.027 -1.108 19.057 1.00 69.75 102 GLN A CA 1
ATOM 821 C C . GLN A 1 102 ? 5.564 0.300 18.752 1.00 69.75 102 GLN A C 1
ATOM 823 O O . GLN A 1 102 ? 4.817 1.242 18.560 1.00 69.75 102 GLN A O 1
ATOM 828 N N . PHE A 1 103 ? 6.871 0.455 18.556 1.00 59.28 103 PHE A N 1
ATOM 829 C CA . PHE A 1 103 ? 7.461 1.791 18.408 1.00 59.28 103 PHE A CA 1
ATOM 830 C C . PHE A 1 103 ? 7.273 2.427 17.020 1.00 59.28 103 PHE A C 1
ATOM 832 O O . PHE A 1 103 ? 7.536 3.617 16.852 1.00 59.28 103 PHE A O 1
ATOM 839 N N . GLY A 1 104 ? 6.869 1.643 16.015 1.00 57.22 104 GLY A N 1
ATOM 840 C CA . GLY A 1 104 ? 6.735 2.098 14.628 1.00 57.22 104 GLY A CA 1
ATOM 841 C C . GLY A 1 104 ? 5.320 2.532 14.250 1.00 57.22 104 GLY A C 1
ATOM 842 O O . GLY A 1 104 ? 5.166 3.470 13.475 1.00 57.22 104 GLY A O 1
ATOM 843 N N . THR A 1 105 ? 4.301 1.876 14.809 1.00 58.88 105 THR A N 1
ATOM 844 C CA . THR A 1 105 ? 2.890 2.032 14.412 1.00 58.88 105 THR A CA 1
ATOM 845 C C . THR A 1 105 ? 2.068 2.806 15.441 1.00 58.88 105 THR A C 1
ATOM 847 O O . THR A 1 105 ? 0.978 3.269 15.110 1.00 58.88 105 THR A O 1
ATOM 850 N N . ASP A 1 106 ? 2.602 3.042 16.649 1.00 55.16 106 ASP A N 1
ATOM 851 C CA . ASP A 1 106 ? 1.955 3.846 17.701 1.00 55.16 106 ASP A CA 1
ATOM 852 C C . ASP A 1 106 ? 1.554 5.249 17.201 1.00 55.16 106 ASP A C 1
ATOM 854 O O . ASP A 1 106 ? 0.499 5.759 17.572 1.00 55.16 106 ASP A O 1
ATOM 858 N N . ARG A 1 107 ? 2.332 5.855 16.286 1.00 56.53 107 ARG A N 1
ATOM 859 C CA . ARG A 1 107 ? 1.989 7.143 15.646 1.00 56.53 107 ARG A CA 1
ATOM 860 C C . ARG A 1 107 ? 0.676 7.079 14.859 1.00 56.53 107 ARG A C 1
ATOM 862 O O . ARG A 1 107 ? -0.107 8.019 14.904 1.00 56.53 107 ARG A O 1
ATOM 869 N N . GLU A 1 108 ? 0.429 5.975 14.164 1.00 57.06 108 GLU A N 1
ATOM 870 C CA . GLU A 1 108 ? -0.750 5.784 13.314 1.00 57.06 108 GLU A CA 1
ATOM 871 C C . GLU A 1 108 ? -1.948 5.264 14.120 1.00 57.06 108 GLU A C 1
ATOM 873 O O . GLU A 1 108 ? -3.073 5.709 13.908 1.00 57.06 108 GLU A O 1
ATOM 878 N N . HIS A 1 109 ? -1.722 4.370 15.091 1.00 52.56 109 HIS A N 1
ATOM 879 C CA . HIS A 1 109 ? -2.752 3.915 16.037 1.00 52.56 109 HIS A CA 1
ATOM 880 C C . HIS A 1 109 ? -3.328 5.074 16.861 1.00 52.56 109 HIS A C 1
ATOM 882 O O . HIS A 1 109 ? -4.529 5.097 17.154 1.00 52.56 109 HIS A O 1
ATOM 888 N N . LEU A 1 110 ? -2.492 6.063 17.188 1.00 52.53 110 LEU A N 1
ATOM 889 C CA . LEU A 1 110 ? -2.919 7.300 17.829 1.00 52.53 110 LEU A CA 1
ATOM 890 C C . LEU A 1 110 ? -3.807 8.138 16.895 1.00 52.53 110 LEU A C 1
ATOM 892 O O . LEU A 1 110 ? -4.855 8.612 17.324 1.00 52.53 110 LEU A O 1
ATOM 896 N N . GLU A 1 111 ? -3.468 8.254 15.608 1.00 55.19 111 GLU A N 1
ATOM 897 C CA . GLU A 1 111 ? -4.305 8.949 14.616 1.00 55.19 111 GLU A CA 1
ATOM 898 C C . GLU A 1 111 ? -5.661 8.255 14.386 1.00 55.19 111 GLU A C 1
ATOM 900 O O . GLU A 1 111 ? -6.690 8.932 14.315 1.00 55.19 111 GLU A O 1
ATOM 905 N N . TYR A 1 112 ? -5.706 6.918 14.338 1.00 54.72 112 TYR A N 1
ATOM 906 C CA . TYR A 1 112 ? -6.968 6.168 14.252 1.00 54.72 112 TYR A CA 1
ATOM 907 C C . TYR A 1 112 ? -7.826 6.326 15.515 1.00 54.72 112 TYR A C 1
ATOM 909 O O . TYR A 1 112 ? -9.032 6.560 15.404 1.00 54.72 112 TYR A O 1
ATOM 917 N N . SER A 1 113 ? -7.217 6.273 16.705 1.00 53.34 113 SER A N 1
ATOM 918 C CA . SER A 1 113 ? -7.926 6.486 17.977 1.00 53.34 113 SER A CA 1
ATOM 919 C C . SER A 1 113 ? -8.465 7.916 18.116 1.00 53.34 113 SER A C 1
ATOM 921 O O . SER A 1 113 ? -9.529 8.127 18.696 1.00 53.34 113 SER A O 1
ATOM 923 N N . LEU A 1 114 ? -7.782 8.906 17.532 1.00 52.75 114 LEU A N 1
ATOM 924 C CA . LEU A 1 114 ? -8.246 10.297 17.485 1.00 52.75 114 LEU A CA 1
ATOM 925 C C . LEU A 1 114 ? -9.411 10.498 16.504 1.00 52.75 114 LEU A C 1
ATOM 927 O O . LEU A 1 114 ? -10.270 11.345 16.740 1.00 52.75 114 LEU A O 1
ATOM 931 N N . ARG A 1 115 ? -9.481 9.715 15.420 1.00 57.75 115 ARG A N 1
ATOM 932 C CA . ARG A 1 115 ? -10.540 9.828 14.402 1.00 57.75 115 ARG A CA 1
ATOM 933 C C . ARG A 1 115 ? -11.820 9.057 14.744 1.00 57.75 115 ARG A C 1
ATOM 935 O O . ARG A 1 115 ? -12.851 9.328 14.136 1.00 57.75 115 ARG A O 1
ATOM 942 N N . GLY A 1 116 ? -11.756 8.118 15.690 1.00 48.66 116 GLY A N 1
ATOM 943 C CA . GLY A 1 116 ? -12.898 7.330 16.172 1.00 48.66 116 GLY A CA 1
ATOM 944 C C . GLY A 1 116 ? -13.842 8.066 17.132 1.00 48.66 116 GLY A C 1
ATOM 945 O O . GLY A 1 116 ? -14.876 7.513 17.487 1.00 48.66 116 GLY A O 1
ATOM 946 N N . ASN A 1 117 ? -13.519 9.299 17.538 1.00 44.03 117 ASN A N 1
ATOM 947 C CA . ASN A 1 117 ? -14.368 10.128 18.398 1.00 44.03 117 ASN A CA 1
ATOM 948 C C . ASN A 1 117 ? -15.038 11.26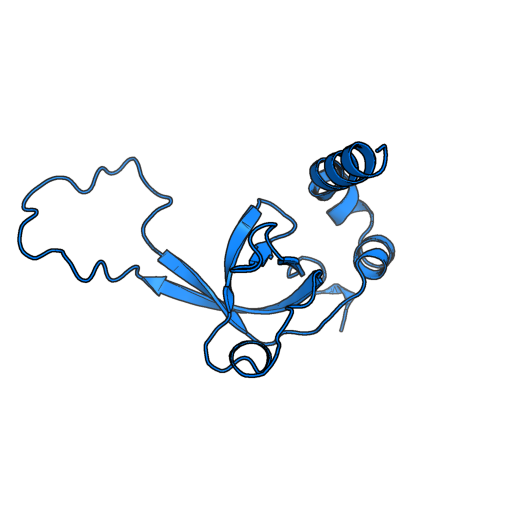2 17.606 1.00 44.03 117 ASN A C 1
ATOM 950 O O . ASN A 1 117 ? -14.726 12.440 17.804 1.00 44.03 117 ASN A O 1
ATOM 954 N N . LYS A 1 118 ? -15.963 10.916 16.706 1.00 39.59 118 LYS A N 1
ATOM 955 C CA . LYS A 1 118 ? -16.989 11.849 16.230 1.00 39.59 118 LYS A CA 1
ATOM 956 C C . LYS A 1 118 ? -18.280 11.131 15.874 1.00 39.59 118 LYS A C 1
ATOM 958 O O . LYS A 1 118 ? -18.190 10.093 15.186 1.00 39.59 118 LYS A O 1
#

Foldseek 3Di:
DPLPQLQQKWFQDPVQQFTARLFPRDTEAADCPAPQNPDDPHDAGMKGFDDKDWAFPPPVPPPDDPDDPDPPPVNPTTHMYTDPIDHDDPVVSCVSCVPVNVVRNVVVVVVVVVVVPD

pLDDT: mean 72.78, std 15.57, range [39.59, 91.44]

Sequence (118 aa):
LVRGFFHQAARLASSGSHYLTIRGDHQLRLHPNCILYSSTTRWPTYILFTNIFLTPNFDDNSQNKIGKLNINDKNDLSSTCISGISVIQPDWLLELAPHYYQFGTDREHLEYSLRGNK

Radius of gyration: 16.97 Å; chains: 1; bounding box: 40×42×43 Å